Protein AF-A0A923UZI9-F1 (afdb_monomer)

Nearest PDB structures (foldseek):
  5d01-assembly1_B  TM=9.198E-01  e=9.479E-04  Bacillus subtilis subsp. subtilis str. 168
  6qg5-assembly1_D  TM=7.312E-01  e=1.454E+00  Saccharomyces cerevisiae
  6njl-assembly1_D  TM=5.508E-01  e=1.354E+00  Rattus norvegicus
  5c51-assembly1_B  TM=5.991E-01  e=3.183E+00  Homo sapiens
  5c53-assembly1_B  TM=5.978E-01  e=2.964E+00  Homo sapiens

Structure (mmCIF, N/CA/C/O backbone):
data_AF-A0A923UZI9-F1
#
_entry.id   AF-A0A923UZI9-F1
#
loop_
_atom_site.group_PDB
_atom_site.id
_a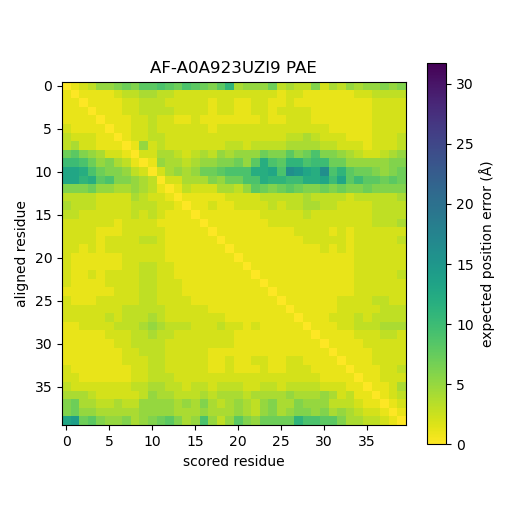tom_site.type_symbol
_atom_site.label_atom_id
_atom_site.label_alt_id
_atom_site.label_comp_id
_atom_site.label_asym_id
_atom_site.label_entity_id
_atom_site.label_seq_id
_atom_site.pdbx_PDB_ins_code
_atom_site.Cartn_x
_atom_site.Cartn_y
_atom_site.Cartn_z
_atom_site.occupancy
_atom_site.B_iso_or_equiv
_atom_site.auth_seq_id
_atom_site.auth_comp_id
_atom_site.auth_asym_id
_atom_site.auth_atom_id
_atom_site.pdbx_PDB_model_num
ATOM 1 N N . MET A 1 1 ? -5.699 6.285 13.358 1.00 96.25 1 MET A N 1
ATOM 2 C CA . MET A 1 1 ?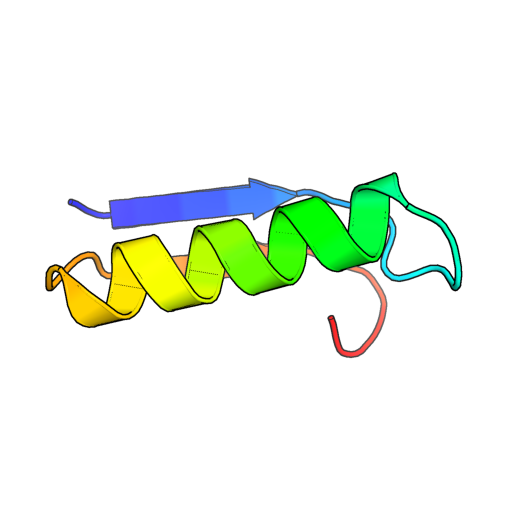 -4.739 7.420 13.192 1.00 96.25 1 MET A CA 1
ATOM 3 C C . MET A 1 1 ? -4.845 7.991 11.777 1.00 96.25 1 MET A C 1
ATOM 5 O O . MET A 1 1 ? -5.464 7.340 10.946 1.00 96.25 1 MET A O 1
ATOM 9 N N . LYS A 1 2 ? -4.269 9.168 11.488 1.00 98.06 2 LYS A N 1
ATOM 10 C CA . LYS A 1 2 ? -4.154 9.704 10.115 1.00 98.06 2 LYS A CA 1
ATOM 11 C C . LYS A 1 2 ? -2.765 9.375 9.563 1.00 98.06 2 LYS A C 1
ATOM 13 O O . LYS A 1 2 ? -1.783 9.756 10.193 1.00 98.06 2 LYS A O 1
ATOM 18 N N . ILE A 1 3 ? -2.689 8.648 8.449 1.00 98.12 3 ILE A N 1
ATOM 19 C CA . ILE A 1 3 ? -1.437 8.085 7.915 1.00 98.12 3 ILE A CA 1
ATOM 20 C C . ILE A 1 3 ? -1.301 8.450 6.433 1.00 98.12 3 ILE A C 1
ATOM 22 O O . ILE A 1 3 ? -2.232 8.239 5.658 1.00 98.12 3 ILE A O 1
ATOM 26 N N . GLY A 1 4 ? -0.143 8.990 6.048 1.00 97.81 4 GLY A N 1
ATOM 27 C CA . GLY A 1 4 ? 0.232 9.213 4.651 1.00 97.81 4 GLY A CA 1
ATOM 28 C C . GLY A 1 4 ? 1.244 8.165 4.191 1.00 97.81 4 GLY A C 1
ATOM 29 O O . GLY A 1 4 ? 2.269 7.994 4.849 1.00 97.81 4 GLY A O 1
ATOM 30 N N . ILE A 1 5 ? 0.973 7.482 3.077 1.00 96.94 5 ILE A N 1
ATOM 31 C CA . ILE A 1 5 ? 1.890 6.512 2.462 1.00 96.94 5 ILE A CA 1
ATOM 32 C C . ILE A 1 5 ? 2.384 7.091 1.136 1.00 96.94 5 ILE A C 1
ATOM 34 O O . ILE A 1 5 ? 1.603 7.273 0.204 1.00 96.94 5 ILE A O 1
ATOM 38 N N . VAL A 1 6 ? 3.684 7.380 1.060 1.00 96.62 6 VAL A N 1
ATOM 39 C CA . VAL A 1 6 ? 4.367 7.783 -0.176 1.00 96.62 6 VAL A CA 1
ATOM 40 C C . VAL A 1 6 ? 5.101 6.564 -0.714 1.00 96.62 6 VAL A C 1
ATOM 42 O O . VAL A 1 6 ? 5.983 6.026 -0.045 1.00 96.62 6 VAL A O 1
ATOM 45 N N . CYS A 1 7 ? 4.744 6.116 -1.911 1.00 93.81 7 CYS A N 1
ATOM 46 C CA . CYS A 1 7 ? 5.414 4.999 -2.564 1.00 93.81 7 CYS A CA 1
ATOM 47 C C . CYS A 1 7 ? 5.459 5.193 -4.081 1.00 93.81 7 CYS A C 1
ATOM 49 O O . CYS A 1 7 ? 4.786 6.056 -4.647 1.00 93.81 7 CYS A O 1
ATOM 51 N N . TYR A 1 8 ? 6.281 4.380 -4.739 1.00 92.12 8 TYR A N 1
ATOM 52 C CA . TYR A 1 8 ? 6.248 4.251 -6.186 1.00 92.12 8 TYR A CA 1
ATOM 53 C C . TYR A 1 8 ? 5.218 3.175 -6.556 1.00 92.12 8 TYR A C 1
ATOM 55 O O . TYR A 1 8 ? 5.418 2.017 -6.182 1.00 92.12 8 TYR A O 1
ATOM 63 N N . PRO A 1 9 ? 4.132 3.528 -7.268 1.00 83.50 9 PRO A N 1
ATOM 64 C CA . PRO A 1 9 ? 3.078 2.604 -7.680 1.00 83.50 9 PRO A CA 1
ATOM 65 C C . PRO A 1 9 ? 3.545 1.813 -8.912 1.00 83.50 9 PRO A C 1
ATOM 67 O O . PRO A 1 9 ? 3.021 1.949 -10.015 1.00 83.50 9 PRO A O 1
ATOM 70 N N . THR A 1 10 ? 4.625 1.049 -8.756 1.00 81.44 10 THR A N 1
ATOM 71 C CA . THR A 1 10 ? 5.205 0.218 -9.815 1.00 81.44 10 THR A CA 1
ATOM 72 C C . THR A 1 10 ? 4.904 -1.254 -9.567 1.00 81.44 10 THR A C 1
ATOM 74 O O . THR A 1 10 ? 4.650 -1.676 -8.438 1.00 81.44 10 THR A O 1
ATOM 77 N N . PHE A 1 11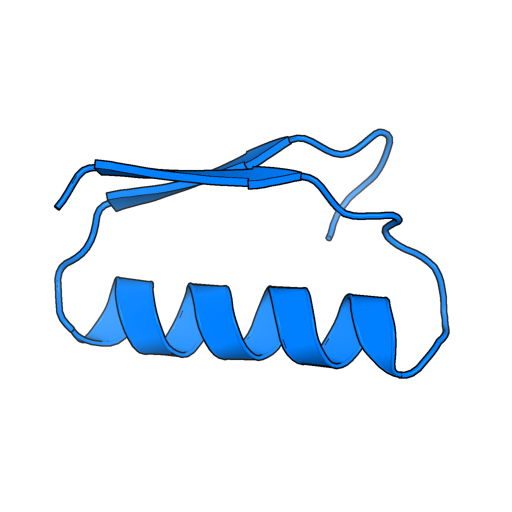 ? 4.966 -2.060 -10.632 1.00 72.62 11 PHE A N 1
ATOM 78 C CA . PHE A 1 11 ? 4.903 -3.520 -10.548 1.00 72.62 11 PHE A CA 1
ATOM 79 C C . PHE A 1 11 ? 6.194 -4.067 -9.922 1.00 72.62 11 PHE A C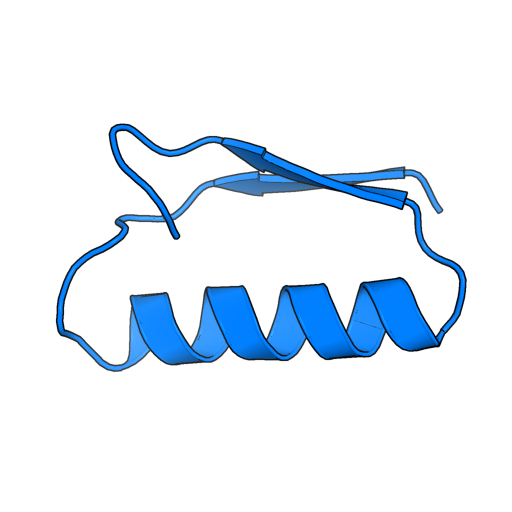 1
ATOM 81 O O . PHE A 1 11 ? 7.086 -4.569 -10.603 1.00 72.62 11 PHE A O 1
ATOM 88 N N . GLY A 1 12 ? 6.307 -3.916 -8.607 1.00 83.88 12 GLY A N 1
ATOM 89 C CA . GLY A 1 12 ? 7.407 -4.404 -7.790 1.00 83.88 12 GLY A CA 1
ATOM 90 C C . GLY A 1 12 ? 6.921 -4.750 -6.386 1.00 83.88 12 GLY A C 1
ATOM 91 O O . GLY A 1 12 ? 5.847 -4.327 -5.958 1.00 83.88 12 GLY A O 1
ATOM 92 N N . GLY A 1 13 ? 7.724 -5.521 -5.649 1.00 89.44 13 GLY A N 1
ATOM 93 C CA . GLY A 1 13 ? 7.341 -5.994 -4.314 1.00 89.44 13 GLY A CA 1
ATOM 94 C C . GLY A 1 13 ? 7.052 -4.863 -3.322 1.00 89.44 13 GLY A C 1
ATOM 95 O O . GLY A 1 13 ? 6.144 -4.983 -2.508 1.00 89.44 13 GLY A O 1
ATOM 96 N N . SER A 1 14 ? 7.764 -3.736 -3.419 1.00 91.56 14 SER A N 1
ATOM 97 C CA . SER A 1 14 ? 7.570 -2.592 -2.520 1.00 91.56 14 SER A CA 1
ATOM 98 C C . SER A 1 14 ? 6.215 -1.901 -2.698 1.00 91.56 14 SER A C 1
ATOM 100 O O . SER A 1 14 ? 5.600 -1.536 -1.699 1.00 91.56 14 SER A O 1
ATOM 102 N N . GLY A 1 15 ? 5.731 -1.751 -3.936 1.00 91.81 15 GLY A N 1
ATOM 103 C CA . GLY A 1 15 ? 4.416 -1.169 -4.225 1.00 91.81 15 GLY A CA 1
ATOM 104 C C . GLY A 1 15 ? 3.287 -2.033 -3.669 1.00 91.81 15 GLY A C 1
ATOM 105 O O . GLY A 1 15 ? 2.437 -1.540 -2.934 1.00 91.81 15 GLY A O 1
ATOM 106 N N . VAL A 1 16 ? 3.357 -3.348 -3.911 1.00 93.44 16 VAL A N 1
ATOM 107 C CA . VAL A 1 16 ? 2.385 -4.319 -3.378 1.00 93.44 16 VAL A CA 1
ATOM 108 C C . VAL A 1 16 ? 2.348 -4.280 -1.851 1.00 93.44 16 VAL A C 1
ATOM 110 O O . VAL A 1 16 ? 1.272 -4.197 -1.264 1.00 93.44 16 VAL A O 1
ATOM 113 N N . VAL A 1 17 ? 3.511 -4.278 -1.195 1.00 95.50 17 VAL A N 1
ATOM 114 C CA . VAL A 1 17 ? 3.584 -4.208 0.272 1.00 95.50 17 VAL A CA 1
ATOM 115 C C . VAL A 1 17 ? 2.991 -2.901 0.798 1.00 95.50 17 VAL A C 1
ATOM 117 O O . VAL A 1 17 ? 2.231 -2.934 1.762 1.00 95.50 17 VAL A O 1
ATOM 120 N N . ALA A 1 18 ? 3.294 -1.761 0.169 1.00 95.94 18 ALA A N 1
ATOM 121 C CA . ALA A 1 18 ? 2.739 -0.470 0.575 1.00 95.94 18 ALA A CA 1
ATOM 122 C C . ALA A 1 18 ? 1.205 -0.448 0.468 1.00 95.94 18 ALA A C 1
ATOM 124 O O . ALA A 1 18 ? 0.528 0.027 1.385 1.00 95.94 18 ALA A O 1
ATOM 125 N N . THR A 1 19 ? 0.659 -1.000 -0.617 1.00 94.69 19 THR A N 1
ATOM 126 C CA . THR A 1 19 ? -0.785 -1.062 -0.856 1.00 94.69 19 THR A CA 1
ATOM 127 C C . THR A 1 19 ? -1.486 -2.001 0.130 1.00 94.69 19 THR A C 1
ATOM 129 O O . THR A 1 19 ? -2.471 -1.599 0.754 1.00 94.69 19 THR A O 1
ATOM 132 N N . GLU A 1 20 ? -0.969 -3.212 0.352 1.00 96.31 20 GLU A N 1
ATOM 133 C CA . GLU A 1 20 ? -1.570 -4.169 1.296 1.00 96.31 20 GLU A CA 1
ATOM 134 C C . GLU A 1 20 ? -1.453 -3.709 2.756 1.00 96.31 20 GLU A C 1
ATOM 136 O O . GLU A 1 20 ? -2.415 -3.825 3.519 1.00 96.31 20 GLU A O 1
ATOM 141 N N . LEU A 1 21 ? -0.331 -3.091 3.136 1.00 97.25 21 LEU A N 1
ATOM 142 C CA . LEU A 1 21 ? -0.182 -2.473 4.454 1.00 97.25 21 LEU A CA 1
ATOM 143 C C . LEU A 1 21 ? -1.216 -1.361 4.664 1.00 97.25 21 LEU A C 1
ATOM 145 O O . LEU A 1 21 ? -1.861 -1.303 5.711 1.00 97.25 21 LEU A O 1
ATOM 149 N N 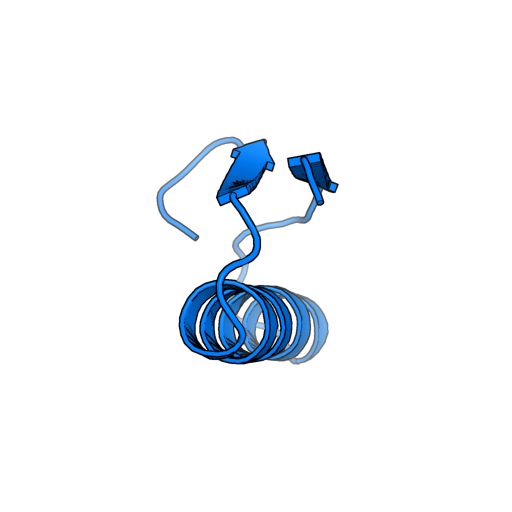. GLY A 1 22 ? -1.404 -0.485 3.673 1.00 97.19 22 GLY A N 1
ATOM 150 C CA . GLY A 1 22 ? -2.400 0.579 3.767 1.00 97.19 22 GLY A CA 1
ATOM 151 C C . GLY A 1 22 ? -3.831 0.048 3.874 1.00 97.19 22 GLY A C 1
ATOM 152 O O . GLY A 1 22 ? -4.615 0.592 4.651 1.00 97.19 22 GLY A O 1
ATOM 153 N N . LYS A 1 23 ? -4.167 -1.044 3.171 1.00 97.06 23 LYS A N 1
ATOM 154 C CA . LYS A 1 23 ? -5.470 -1.722 3.305 1.00 97.06 23 LYS A CA 1
ATOM 155 C C . LYS A 1 23 ? -5.671 -2.306 4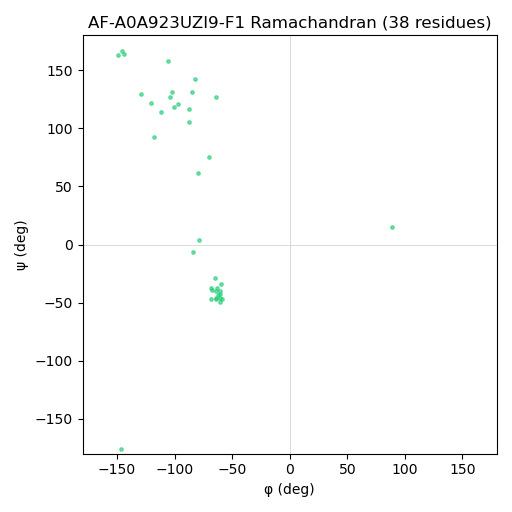.702 1.00 97.06 23 LYS A C 1
ATOM 157 O O . LYS A 1 23 ? -6.731 -2.097 5.290 1.00 97.06 23 LYS A O 1
ATOM 162 N N . ALA A 1 24 ? -4.661 -2.987 5.246 1.00 98.38 24 ALA A N 1
ATOM 163 C CA . ALA A 1 24 ? -4.718 -3.545 6.595 1.00 98.38 24 ALA A CA 1
ATOM 164 C C . ALA A 1 24 ? -4.933 -2.440 7.644 1.00 98.38 24 ALA A C 1
ATOM 166 O O . ALA A 1 24 ? -5.887 -2.500 8.418 1.00 98.38 24 ALA A O 1
ATOM 167 N N . LEU A 1 25 ? -4.143 -1.364 7.585 1.00 98.31 25 LEU A N 1
ATOM 168 C CA . LEU A 1 25 ? -4.290 -0.209 8.477 1.00 98.31 25 LEU A CA 1
ATOM 169 C C . LEU A 1 25 ? -5.667 0.460 8.341 1.00 98.31 25 LEU A C 1
ATOM 171 O O . LEU A 1 25 ? -6.270 0.856 9.339 1.00 98.31 25 LEU A O 1
ATOM 175 N N . ALA A 1 26 ? -6.196 0.575 7.120 1.00 98.00 26 ALA A N 1
ATOM 176 C CA . ALA A 1 26 ? -7.540 1.101 6.901 1.00 98.00 26 ALA A CA 1
ATOM 177 C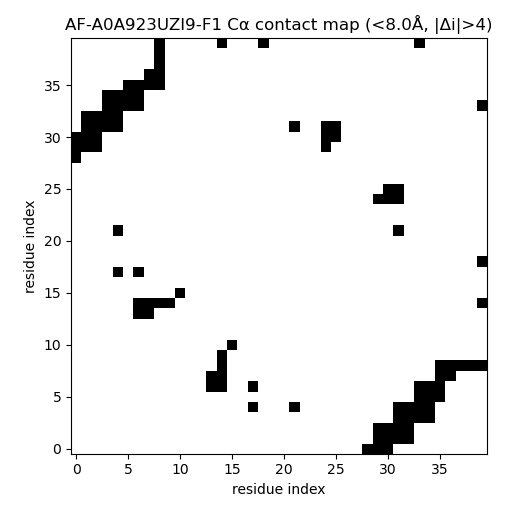 C . ALA A 1 26 ? -8.623 0.209 7.533 1.00 98.00 26 ALA A C 1
ATOM 179 O O . ALA A 1 26 ? -9.560 0.729 8.141 1.00 98.00 26 ALA A O 1
ATOM 180 N N . SER A 1 27 ? -8.471 -1.118 7.450 1.00 98.38 27 SER A N 1
ATOM 181 C CA . SER A 1 27 ? -9.387 -2.083 8.079 1.00 98.38 27 SER A CA 1
ATOM 182 C C . SER A 1 27 ? -9.384 -2.007 9.611 1.00 98.38 27 SER A C 1
ATOM 184 O O . SER A 1 27 ? -10.417 -2.221 10.239 1.00 98.38 27 SER A O 1
ATOM 186 N N . GLU A 1 28 ? -8.262 -1.598 10.206 1.00 98.31 28 GLU A N 1
ATOM 187 C CA . GLU A 1 28 ? -8.126 -1.333 11.644 1.00 98.31 28 GLU A CA 1
ATOM 188 C C . GLU A 1 28 ? -8.698 0.040 12.066 1.00 98.31 28 GLU A C 1
ATOM 190 O O . GLU A 1 28 ? -8.595 0.445 13.223 1.00 98.31 28 GLU A O 1
ATOM 195 N N . GLY A 1 29 ? -9.318 0.787 11.143 1.00 98.38 29 GLY A N 1
ATOM 196 C CA . GLY A 1 29 ? -9.951 2.081 11.421 1.00 98.38 29 GLY A CA 1
ATOM 197 C C . GLY A 1 29 ? -9.010 3.283 11.294 1.00 98.38 29 GLY A C 1
ATOM 198 O O . GLY A 1 29 ? -9.329 4.384 11.758 1.00 98.38 29 GLY A O 1
ATOM 199 N N . HIS A 1 30 ? -7.840 3.115 10.671 1.00 98.62 30 HIS A N 1
ATOM 200 C CA . HIS A 1 30 ? -6.957 4.236 10.358 1.00 98.62 30 HIS A CA 1
ATOM 201 C C . HIS A 1 30 ? -7.395 4.929 9.062 1.00 98.62 30 HIS A C 1
ATOM 203 O O . HIS A 1 30 ? -7.803 4.301 8.093 1.00 98.62 30 HIS A O 1
ATOM 209 N N . GLN A 1 31 ? -7.275 6.255 9.020 1.00 98.44 31 GLN A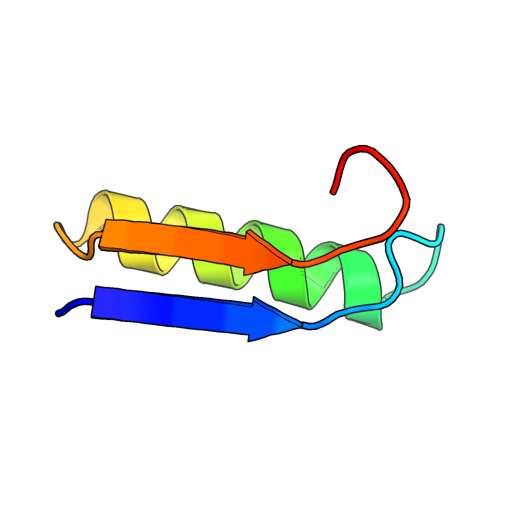 N 1
ATOM 210 C CA . GLN A 1 31 ? -7.504 7.021 7.802 1.00 98.44 31 GLN A CA 1
ATOM 211 C C . GLN A 1 31 ? -6.193 7.083 7.014 1.00 98.44 31 GLN A C 1
ATOM 213 O O . GLN A 1 31 ? -5.268 7.805 7.400 1.00 98.44 31 GLN A O 1
ATOM 218 N N . VAL A 1 32 ? -6.117 6.310 5.934 1.00 98.19 32 VAL A N 1
ATOM 219 C CA . VAL A 1 32 ? -4.922 6.172 5.095 1.00 98.19 32 VAL A CA 1
ATOM 220 C C . VAL A 1 32 ? -5.082 6.995 3.818 1.00 98.19 32 VAL A C 1
ATOM 222 O O . VAL A 1 32 ? -6.100 6.896 3.139 1.00 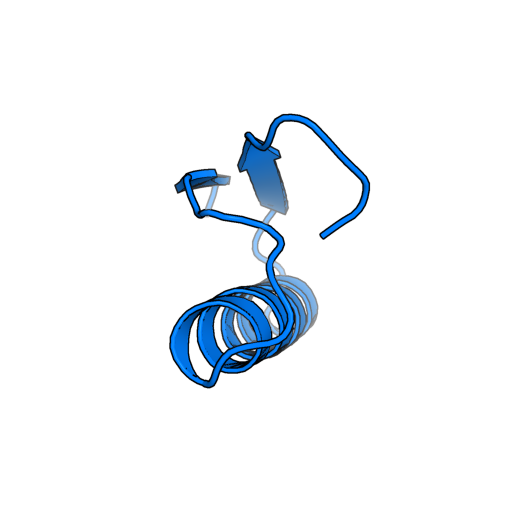98.19 32 VAL A O 1
ATOM 225 N N . HIS A 1 33 ? -4.068 7.792 3.483 1.00 97.88 33 HIS A N 1
ATOM 226 C CA . HIS A 1 33 ? -3.975 8.508 2.212 1.00 97.88 33 HIS A CA 1
ATOM 227 C C . HIS A 1 33 ? -2.706 8.090 1.474 1.00 97.88 33 HIS A C 1
ATOM 229 O O . HIS A 1 33 ? -1.596 8.255 1.985 1.00 97.88 33 HIS A O 1
ATOM 235 N N . PHE A 1 34 ? -2.870 7.578 0.258 1.00 97.00 34 PHE A N 1
ATOM 236 C CA . PHE A 1 34 ? -1.755 7.297 -0.635 1.00 97.00 34 PHE A CA 1
ATOM 237 C C . PHE A 1 34 ? -1.380 8.555 -1.418 1.00 97.00 34 PHE A C 1
ATOM 239 O O . PHE A 1 34 ? -2.241 9.218 -1.995 1.00 97.00 34 PHE A O 1
ATOM 246 N N . ILE A 1 35 ? -0.089 8.872 -1.438 1.00 97.12 35 ILE A N 1
ATOM 247 C CA . ILE A 1 35 ? 0.486 10.014 -2.148 1.00 97.12 35 ILE A CA 1
ATOM 248 C C . ILE A 1 35 ? 1.442 9.441 -3.187 1.00 97.12 35 ILE A C 1
ATOM 250 O O . ILE A 1 35 ? 2.598 9.134 -2.896 1.00 97.12 35 ILE A O 1
ATOM 254 N N . THR A 1 36 ? 0.929 9.235 -4.393 1.00 95.12 36 THR A N 1
ATOM 255 C CA . THR A 1 36 ? 1.671 8.607 -5.487 1.00 95.12 36 THR A CA 1
ATOM 256 C C . THR A 1 36 ? 1.277 9.256 -6.818 1.00 95.12 36 THR A C 1
ATOM 258 O O . THR A 1 36 ? 0.287 9.984 -6.885 1.00 95.12 36 THR A O 1
ATOM 261 N N . TYR A 1 37 ? 2.068 9.052 -7.875 1.00 92.31 37 TYR A N 1
ATOM 262 C CA . TYR A 1 37 ? 1.835 9.693 -9.179 1.00 92.31 37 TYR A CA 1
ATOM 263 C C . TYR A 1 37 ? 0.821 8.955 -10.077 1.00 92.31 37 TYR A C 1
ATOM 265 O O . TYR A 1 37 ? 0.487 9.453 -11.150 1.00 92.31 37 TYR A O 1
ATOM 273 N N . SER A 1 38 ? 0.344 7.772 -9.679 1.00 88.25 38 SER A N 1
ATOM 274 C CA . SER A 1 38 ? -0.691 6.999 -10.385 1.00 88.25 38 SER A CA 1
ATOM 275 C C . SER A 1 38 ? -1.560 6.244 -9.379 1.00 88.25 38 SER A C 1
ATOM 277 O O . SER A 1 38 ? -1.397 6.418 -8.180 1.00 88.25 38 SER A O 1
ATOM 279 N N . GLN A 1 39 ? -2.513 5.424 -9.822 1.00 84.94 39 GLN A N 1
ATOM 280 C CA . GLN A 1 39 ? -3.291 4.621 -8.880 1.00 84.94 39 GLN A CA 1
ATOM 281 C C . GLN A 1 39 ? -2.370 3.608 -8.158 1.00 84.94 39 GLN A C 1
ATOM 283 O O . GLN A 1 39 ? -1.632 2.905 -8.854 1.00 84.94 39 GLN A O 1
ATOM 288 N N . PRO A 1 40 ? -2.366 3.577 -6.810 1.00 80.19 40 PRO A N 1
ATOM 289 C CA . PRO A 1 40 ? -1.609 2.611 -6.011 1.00 80.19 40 PRO A CA 1
ATOM 290 C C . PRO A 1 40 ? -2.269 1.224 -5.961 1.00 80.19 40 PRO A C 1
ATOM 292 O O . PRO A 1 40 ? -3.491 1.129 -6.228 1.00 80.19 40 PRO A O 1
#

Solvent-accessible surface area (backbone atoms only — not comparable to full-atom values): 2445 Å² total; per-residue (Å²): 93,82,46,80,46,75,57,65,65,49,104,47,72,69,27,54,50,53,48,54,49,44,52,53,44,37,75,74,66,26,50,64,43,80,54,53,97,59,82,111

Radius of gyration: 9.7 Å; Cα contacts (8 Å, |Δi|>4): 51; chains: 1; bounding box: 18×16×24 Å

Mean predicted aligned error: 2.66 Å

Sequence (40 aa):
MKIGIVCYPTFGGSGVVATELGKALASEGHQVHFITYSQP

Secondary structure (DSSP, 8-state):
-EEEEE---SSSHHHHHHHHHHHHHHHTT-EEEEE-SS--

Foldseek 3Di:
DEEEQEDECDPDPRNVCSVVVQVVCVVVVYHYDYDYPDDD

pLDDT: mean 93.73, std 6.09, range [72.62, 98.62]